Protein AF-A0A7S0RZU2-F1 (afdb_monomer_lite)

pLDDT: mean 77.15, std 16.69, range [34.03, 96.12]

Sequence (152 aa):
GLVVLDTRSERTQDAILSPASWAMVHKQVASLPPSVRHVVVLASVPVMYPQVPVVESAAKYLSDTGGSAVAAMLQKSGLISQIYGRFGTVDIMDDLLDHWTSPHHSGEKLAMVRLMQSVAAARGLRVTFLCGDAHLATVGAFRTRRGSVSGA

Secondary structure (DSSP, 8-state):
-EEE--TTTS--SS-SS-HHHHHHHHHHHHTS-TT--EEEEEESS-SS----HHHHHHHHHHHHTTSHHHHHHHHHTSHHHHHHHHH-TTHHHHHHHSSTTSHHHHHHHHHHHHHHHHHHHHHT-EEEEEE--SSS-------PPTT-----

Structure (mmCIF, N/CA/C/O backbone):
data_AF-A0A7S0RZU2-F1
#
_entry.id   AF-A0A7S0RZU2-F1
#
loop_
_atom_site.group_PDB
_atom_site.id
_atom_site.type_symbol
_atom_site.label_atom_id
_atom_site.label_alt_id
_atom_site.label_comp_id
_atom_site.label_asym_id
_atom_site.label_entity_id
_atom_site.label_seq_id
_atom_site.pdbx_PDB_ins_code
_atom_site.Cartn_x
_atom_site.Cartn_y
_atom_site.Cartn_z
_atom_site.occupancy
_atom_site.B_iso_or_equiv
_atom_site.auth_seq_id
_atom_site.auth_comp_id
_atom_site.auth_asym_id
_atom_site.auth_atom_id
_atom_site.pdbx_PDB_model_num
ATOM 1 N N . GLY A 1 1 ? -13.082 0.436 6.933 1.00 88.25 1 GLY A N 1
ATOM 2 C CA . GLY A 1 1 ? -12.672 1.594 6.124 1.00 88.25 1 GLY A CA 1
ATOM 3 C C . GLY A 1 1 ? -12.047 1.085 4.849 1.00 88.25 1 GLY A C 1
ATOM 4 O O . GLY A 1 1 ? -11.394 0.048 4.898 1.00 88.25 1 GLY A O 1
ATOM 5 N N . LEU A 1 2 ? -12.275 1.772 3.737 1.00 91.69 2 LEU A N 1
ATOM 6 C CA . LEU A 1 2 ? -11.645 1.478 2.452 1.00 91.69 2 LEU A CA 1
ATOM 7 C C . LEU A 1 2 ? -10.691 2.629 2.123 1.00 91.69 2 LEU A C 1
ATOM 9 O O . LEU A 1 2 ? -11.095 3.786 2.197 1.00 91.69 2 LEU A O 1
ATOM 13 N N . VAL A 1 3 ? -9.444 2.301 1.802 1.00 93.19 3 VAL A N 1
ATOM 14 C CA . VAL A 1 3 ? -8.423 3.235 1.317 1.00 93.19 3 VAL A CA 1
ATOM 15 C C . VAL A 1 3 ? -8.046 2.767 -0.077 1.00 93.19 3 VAL A C 1
ATOM 17 O O . VAL A 1 3 ? -7.612 1.629 -0.238 1.00 93.19 3 VAL A O 1
ATOM 20 N N . VAL A 1 4 ? -8.244 3.619 -1.076 1.00 93.12 4 VAL A N 1
ATOM 21 C CA . VAL A 1 4 ? -7.917 3.310 -2.471 1.00 93.12 4 VAL A CA 1
ATOM 22 C C . VAL A 1 4 ? -6.708 4.136 -2.867 1.00 93.12 4 VAL A C 1
ATOM 24 O O . VAL A 1 4 ? -6.719 5.353 -2.694 1.00 93.12 4 VAL A O 1
ATOM 27 N N . LEU A 1 5 ? -5.667 3.463 -3.345 1.00 91.81 5 LEU A N 1
ATOM 28 C CA . LEU A 1 5 ? -4.447 4.092 -3.827 1.00 91.81 5 LEU A CA 1
ATOM 29 C C . LEU A 1 5 ? -4.528 4.225 -5.350 1.00 91.81 5 LEU A C 1
ATOM 31 O O . LEU A 1 5 ? -4.782 3.232 -6.036 1.00 91.81 5 LEU A O 1
ATOM 35 N N . ASP A 1 6 ? -4.279 5.422 -5.877 1.00 90.12 6 ASP A N 1
ATOM 36 C CA . ASP A 1 6 ? -3.997 5.583 -7.303 1.00 90.12 6 ASP A CA 1
ATOM 37 C C . ASP A 1 6 ? -2.518 5.269 -7.549 1.00 90.12 6 ASP A C 1
ATOM 39 O O . ASP A 1 6 ? -1.644 6.122 -7.435 1.00 90.12 6 ASP A O 1
ATOM 43 N N . THR A 1 7 ? -2.235 4.000 -7.837 1.00 86.94 7 THR A N 1
ATOM 44 C CA . THR A 1 7 ? -0.876 3.501 -8.093 1.00 86.94 7 THR A CA 1
ATOM 45 C C . THR A 1 7 ? -0.495 3.526 -9.572 1.00 86.94 7 THR A C 1
ATOM 47 O O . THR A 1 7 ? 0.511 2.920 -9.943 1.00 86.94 7 THR A O 1
ATOM 50 N N . ARG A 1 8 ? -1.312 4.151 -10.435 1.00 84.62 8 ARG A N 1
ATOM 51 C CA . ARG A 1 8 ? -1.058 4.220 -11.881 1.00 84.62 8 ARG A CA 1
ATOM 52 C C . ARG A 1 8 ? -0.758 5.639 -12.337 1.00 84.62 8 ARG A C 1
ATOM 54 O O . ARG A 1 8 ? 0.227 5.819 -13.040 1.00 84.62 8 ARG A O 1
ATOM 61 N N . SER A 1 9 ? -1.570 6.621 -11.947 1.00 86.12 9 SER A N 1
ATOM 62 C CA . SER A 1 9 ? -1.425 7.994 -12.453 1.00 86.12 9 SER A CA 1
ATOM 63 C C . SER A 1 9 ? -0.200 8.713 -11.885 1.00 86.12 9 SER A C 1
ATOM 65 O O . SER A 1 9 ? 0.360 9.580 -12.546 1.00 86.12 9 SER A O 1
ATOM 67 N N . GLU A 1 10 ? 0.212 8.366 -10.663 1.00 83.38 10 GLU A N 1
ATOM 68 C CA . GLU A 1 10 ? 1.331 9.012 -9.961 1.00 83.38 10 GLU A CA 1
ATOM 69 C C . GLU A 1 10 ? 2.658 8.258 -10.085 1.00 83.38 10 GLU A C 1
ATOM 71 O O . GLU A 1 10 ? 3.689 8.752 -9.625 1.00 83.38 10 GLU A O 1
ATOM 76 N N . ARG A 1 11 ? 2.641 7.062 -10.683 1.00 87.75 11 ARG A N 1
ATOM 77 C CA . ARG A 1 11 ? 3.804 6.183 -10.691 1.00 87.75 11 ARG A CA 1
ATOM 78 C C . ARG A 1 11 ? 4.905 6.728 -11.592 1.00 87.75 11 ARG A C 1
ATOM 80 O O . ARG A 1 11 ? 4.681 7.138 -12.727 1.00 87.75 11 ARG A O 1
ATOM 87 N N . THR A 1 12 ? 6.112 6.665 -11.060 1.00 85.25 12 THR A N 1
ATOM 88 C CA . THR A 1 12 ? 7.379 6.994 -11.704 1.00 85.25 12 THR A CA 1
ATOM 89 C C . THR A 1 12 ? 8.363 5.858 -11.451 1.00 85.25 12 THR A C 1
ATOM 91 O O . THR A 1 12 ? 8.110 5.001 -10.608 1.00 85.25 12 THR A O 1
ATOM 94 N N . GLN A 1 13 ? 9.517 5.894 -12.115 1.00 80.19 13 GLN A N 1
ATOM 95 C CA . GLN A 1 13 ? 10.571 4.891 -11.938 1.00 80.19 13 GLN A CA 1
ATOM 96 C C . GLN A 1 13 ? 11.094 4.796 -10.490 1.00 80.19 13 GLN A C 1
ATOM 98 O O . GLN A 1 13 ? 11.560 3.739 -10.073 1.00 80.19 13 GLN A O 1
ATOM 103 N N . ASP A 1 14 ? 10.986 5.871 -9.700 1.00 83.06 14 ASP A N 1
ATOM 104 C CA . ASP A 1 14 ? 11.525 5.933 -8.334 1.00 83.06 14 ASP A CA 1
ATOM 105 C C . ASP A 1 14 ? 10.447 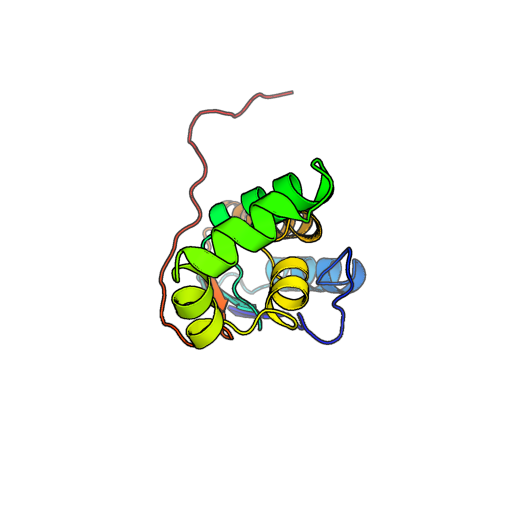5.924 -7.235 1.00 83.06 14 ASP A C 1
ATOM 107 O O . ASP A 1 14 ? 10.755 5.650 -6.074 1.00 83.06 14 ASP A O 1
ATOM 111 N N . ALA A 1 15 ? 9.182 6.200 -7.568 1.00 87.94 15 ALA A N 1
ATOM 112 C CA . ALA A 1 15 ? 8.086 6.270 -6.598 1.00 87.94 15 ALA A CA 1
ATOM 113 C C . ALA A 1 15 ? 6.729 5.903 -7.215 1.00 87.94 15 ALA A C 1
ATOM 115 O O . ALA A 1 15 ? 6.419 6.317 -8.331 1.00 87.94 15 ALA A O 1
ATOM 116 N N . ILE A 1 16 ? 5.894 5.189 -6.459 1.00 89.81 16 ILE A N 1
ATOM 117 C CA . ILE A 1 16 ? 4.542 4.774 -6.851 1.00 89.81 16 ILE A CA 1
ATOM 118 C C . ILE A 1 16 ? 3.504 5.837 -6.488 1.00 89.81 16 ILE A C 1
ATOM 120 O O . ILE A 1 16 ? 2.628 6.119 -7.304 1.00 89.81 16 ILE A O 1
ATOM 124 N N . LEU A 1 17 ? 3.576 6.416 -5.286 1.00 92.94 17 LEU A N 1
ATOM 125 C CA . LEU A 1 17 ? 2.739 7.546 -4.882 1.00 92.94 17 LEU A CA 1
ATOM 126 C C . LEU A 1 17 ? 3.597 8.771 -4.577 1.00 92.94 17 LEU A C 1
ATOM 128 O O . LEU A 1 17 ? 4.681 8.679 -3.993 1.00 92.94 17 LEU A O 1
ATOM 132 N N . SER A 1 18 ? 3.059 9.952 -4.877 1.00 92.44 18 SER A N 1
ATOM 133 C CA . SER A 1 18 ? 3.697 11.199 -4.478 1.00 92.44 18 SER A CA 1
ATOM 134 C C . SER A 1 18 ? 3.722 11.362 -2.947 1.00 92.44 18 SER A C 1
ATOM 136 O O . SER A 1 18 ? 2.854 10.845 -2.227 1.00 92.44 18 SER A O 1
ATOM 138 N N . PRO A 1 19 ? 4.660 12.164 -2.405 1.00 91.94 19 PRO A N 1
ATOM 139 C CA . PRO A 1 19 ? 4.668 12.510 -0.984 1.00 91.94 19 PRO A CA 1
ATOM 140 C C . PRO A 1 19 ? 3.347 13.131 -0.500 1.00 91.94 19 PRO A C 1
ATOM 142 O O . PRO A 1 19 ? 2.932 12.907 0.639 1.00 91.94 19 PRO A O 1
ATOM 145 N N . ALA A 1 20 ? 2.665 13.888 -1.367 1.00 93.31 20 ALA A N 1
ATOM 146 C CA . ALA A 1 20 ? 1.369 14.487 -1.065 1.00 93.31 20 ALA A CA 1
ATOM 147 C C . ALA A 1 20 ? 0.283 13.415 -0.880 1.00 93.31 20 ALA A C 1
ATOM 149 O O . ALA A 1 20 ? -0.444 13.441 0.118 1.00 93.31 20 ALA A O 1
ATOM 150 N N . SER A 1 21 ? 0.225 12.429 -1.777 1.00 94.75 21 SER A N 1
ATOM 151 C CA . SER A 1 21 ? -0.717 11.311 -1.676 1.00 94.75 21 SER A CA 1
ATOM 152 C C . SER A 1 21 ? -0.438 10.431 -0.460 1.00 94.75 21 SER A C 1
ATOM 154 O O . SER A 1 21 ? -1.374 10.056 0.251 1.00 94.75 21 SER A O 1
ATOM 156 N N . TRP A 1 22 ? 0.831 10.209 -0.101 1.00 93.44 22 TRP A N 1
ATOM 157 C CA . TRP A 1 22 ? 1.176 9.546 1.163 1.00 93.44 22 TRP A CA 1
ATOM 158 C C . TRP A 1 22 ? 0.699 10.311 2.399 1.00 93.44 22 TRP A C 1
ATOM 160 O O . TRP A 1 22 ? 0.132 9.710 3.320 1.00 93.44 22 TRP A O 1
ATOM 170 N N . ALA A 1 23 ? 0.872 11.634 2.421 1.00 92.62 23 ALA A N 1
ATOM 171 C CA . ALA A 1 23 ? 0.376 12.471 3.509 1.00 92.62 23 ALA A CA 1
ATOM 172 C C . ALA A 1 23 ? -1.159 12.408 3.620 1.00 92.62 23 ALA A C 1
ATOM 174 O O . ALA A 1 23 ? -1.705 12.343 4.728 1.00 92.62 23 ALA A O 1
ATOM 175 N N . MET A 1 24 ? -1.862 12.360 2.484 1.00 93.56 24 MET A N 1
ATOM 176 C CA . MET A 1 24 ? -3.313 12.165 2.447 1.00 93.56 24 MET A CA 1
ATO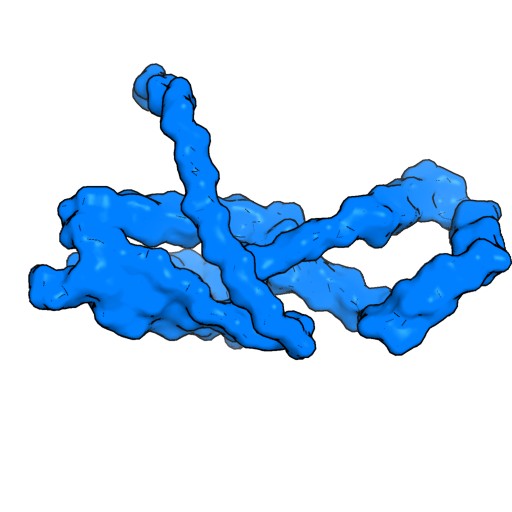M 177 C C . MET A 1 24 ? -3.718 10.801 3.005 1.00 93.56 24 MET A C 1
ATOM 179 O O . MET A 1 24 ? -4.594 10.748 3.868 1.00 93.56 24 MET A O 1
ATOM 183 N N . VAL A 1 25 ? -3.064 9.714 2.583 1.00 93.25 25 VAL A N 1
ATOM 184 C CA . VAL A 1 25 ? -3.318 8.360 3.105 1.00 93.25 25 VAL A CA 1
ATOM 185 C C . VAL A 1 25 ? -3.127 8.323 4.619 1.00 93.25 25 VAL A C 1
ATOM 187 O O . VAL A 1 25 ? -4.014 7.858 5.338 1.00 93.25 25 VAL A O 1
ATOM 190 N N . HIS A 1 26 ? -2.018 8.875 5.119 1.00 90.81 26 HIS A N 1
ATOM 191 C CA . HIS A 1 26 ? -1.742 8.957 6.552 1.00 90.81 26 HIS A CA 1
ATOM 192 C C . HIS A 1 26 ? -2.860 9.692 7.302 1.00 90.81 26 HIS A C 1
ATOM 194 O O . HIS A 1 26 ? -3.400 9.182 8.286 1.00 90.81 26 HIS A O 1
ATOM 200 N N . LYS A 1 27 ? -3.248 10.875 6.809 1.00 91.19 27 LYS A N 1
ATOM 201 C CA . LYS A 1 27 ? -4.316 11.689 7.399 1.00 91.19 27 LYS A CA 1
ATOM 202 C C . LYS A 1 27 ? -5.653 10.944 7.423 1.00 91.19 27 LYS A C 1
ATOM 204 O O . LYS A 1 27 ? -6.294 10.912 8.469 1.00 91.19 27 LYS A O 1
ATOM 209 N N . GLN A 1 28 ? -6.048 10.330 6.308 1.00 91.38 28 GLN A N 1
ATOM 210 C CA . GLN A 1 28 ? -7.326 9.621 6.179 1.00 91.38 28 GLN A CA 1
ATOM 211 C C . GLN A 1 28 ? -7.404 8.406 7.102 1.00 91.38 28 GLN A C 1
ATOM 213 O O . GLN A 1 28 ? -8.409 8.199 7.781 1.00 91.38 28 GLN A O 1
ATOM 218 N N . VAL A 1 29 ? -6.331 7.617 7.170 1.00 89.94 29 VAL A N 1
ATOM 219 C CA . VAL A 1 29 ? -6.267 6.438 8.038 1.00 89.94 29 VAL A CA 1
ATOM 220 C C . VAL A 1 29 ? -6.274 6.842 9.518 1.00 89.94 29 VAL A C 1
ATOM 222 O O . VAL A 1 29 ? -6.961 6.213 10.330 1.00 89.94 29 VAL A O 1
ATOM 225 N N . ALA A 1 30 ? -5.579 7.925 9.873 1.00 87.12 30 ALA A N 1
ATOM 226 C CA . ALA A 1 30 ? -5.600 8.473 11.226 1.00 87.12 30 ALA A CA 1
ATOM 227 C C . ALA A 1 30 ? -6.991 8.999 11.622 1.00 87.12 30 ALA A C 1
ATOM 229 O O . ALA A 1 30 ? -7.425 8.766 12.750 1.00 87.12 30 ALA A O 1
ATOM 230 N N . SER A 1 31 ? -7.724 9.629 10.697 1.00 89.81 31 SER A N 1
ATOM 231 C CA . SER A 1 31 ? -9.042 10.220 10.961 1.00 89.81 31 SER A CA 1
ATOM 232 C C . SER A 1 31 ? -10.219 9.242 10.885 1.00 89.81 31 SER A C 1
ATOM 234 O O . SER A 1 31 ? -11.363 9.671 11.033 1.00 89.81 31 SER A O 1
ATOM 236 N N . LEU A 1 32 ? -9.993 7.941 10.646 1.00 90.75 32 LEU A N 1
ATOM 237 C CA . LEU A 1 32 ? -11.094 6.968 10.600 1.00 90.75 32 LEU A CA 1
ATOM 238 C C . LEU A 1 32 ? -11.876 6.961 11.929 1.00 90.75 32 LEU A C 1
ATOM 240 O O . LEU A 1 32 ? -11.246 7.014 12.988 1.00 90.75 32 LEU A O 1
ATOM 244 N N . PRO A 1 33 ? -13.211 6.795 11.921 1.00 91.62 33 PRO A N 1
ATOM 245 C CA . PRO A 1 33 ? -14.001 6.710 13.148 1.00 91.62 33 PRO A CA 1
ATOM 246 C C . PRO A 1 33 ? -13.560 5.557 14.071 1.00 91.62 33 PRO A C 1
ATOM 248 O O . PRO A 1 33 ? -13.132 4.514 13.566 1.00 91.62 33 PRO A O 1
ATOM 251 N N . PRO A 1 34 ? -13.711 5.674 15.406 1.00 90.19 34 PRO A N 1
ATOM 252 C CA . PRO A 1 34 ? -13.380 4.597 16.350 1.00 90.19 34 PRO A CA 1
ATOM 253 C C . PRO A 1 34 ? -14.151 3.287 16.119 1.00 90.19 34 PRO A C 1
ATOM 255 O O . PRO A 1 34 ? -13.684 2.221 16.502 1.00 90.19 34 PRO A O 1
ATOM 258 N N . SER A 1 35 ? -15.315 3.346 15.464 1.00 93.50 35 SER A N 1
ATOM 259 C CA . SER A 1 35 ? -16.121 2.170 15.108 1.00 93.50 35 SER A CA 1
ATOM 260 C C . SER A 1 35 ? -15.488 1.293 14.020 1.00 93.50 35 SER A C 1
ATOM 262 O O . SER A 1 35 ? -15.862 0.127 13.859 1.00 93.50 35 SER A O 1
ATOM 264 N N . VAL A 1 36 ? -14.518 1.817 13.264 1.00 94.44 36 VAL A N 1
ATOM 265 C CA . VAL A 1 36 ? -13.808 1.052 12.239 1.00 94.44 36 VAL A CA 1
ATOM 266 C C . VAL A 1 36 ? -12.831 0.094 12.913 1.00 94.44 36 VAL A C 1
ATOM 268 O O . VAL A 1 36 ? -11.933 0.527 13.619 1.00 94.44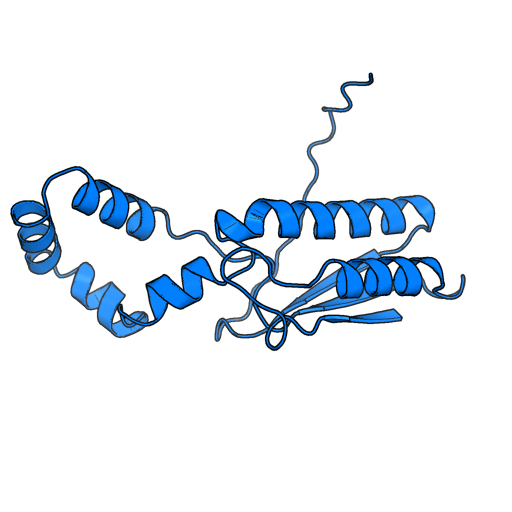 36 VAL A O 1
ATOM 271 N N . ARG A 1 37 ? -12.975 -1.210 12.644 1.00 94.44 37 ARG A N 1
ATOM 272 C CA . ARG A 1 37 ? -12.076 -2.269 13.155 1.00 94.44 37 ARG A CA 1
ATOM 273 C C . ARG A 1 37 ? -11.188 -2.911 12.085 1.00 94.44 37 ARG A C 1
ATOM 275 O O . ARG A 1 37 ? -10.300 -3.700 12.394 1.00 94.44 37 ARG A O 1
ATOM 282 N N . HIS A 1 38 ? -11.446 -2.615 10.814 1.00 96.12 38 HIS A N 1
ATOM 283 C CA . HIS A 1 38 ? -10.743 -3.207 9.676 1.00 96.12 38 HIS A CA 1
ATOM 284 C C . HIS A 1 38 ? -10.597 -2.176 8.561 1.00 96.12 38 HIS A C 1
ATOM 286 O O . HIS A 1 38 ? -11.570 -1.506 8.195 1.00 96.12 38 HIS A O 1
ATOM 292 N N . VAL A 1 39 ? -9.382 -2.050 8.041 1.00 96.00 39 VAL A N 1
ATOM 293 C CA . VAL A 1 39 ? -9.039 -1.250 6.868 1.00 96.00 39 VAL A CA 1
ATOM 294 C C . VAL A 1 39 ? -8.645 -2.169 5.718 1.00 96.00 39 VAL A C 1
ATOM 296 O O . VAL A 1 39 ? -7.797 -3.047 5.881 1.00 96.00 39 VAL A O 1
ATOM 299 N N . VAL A 1 40 ? -9.261 -1.955 4.560 1.00 95.81 40 VAL A N 1
ATOM 300 C CA . VAL A 1 40 ? -8.835 -2.557 3.295 1.00 95.81 40 VAL A CA 1
ATOM 301 C C . VAL A 1 40 ? -8.089 -1.492 2.504 1.00 95.81 40 VAL A C 1
ATOM 303 O O . VAL A 1 40 ? -8.636 -0.414 2.273 1.00 95.81 40 VAL A O 1
ATOM 306 N N . VAL A 1 41 ? -6.848 -1.791 2.129 1.00 95.19 41 VAL A N 1
ATOM 307 C CA . VAL A 1 41 ? -6.017 -0.959 1.254 1.00 95.19 41 VAL A CA 1
ATOM 308 C C . VAL A 1 41 ? -6.046 -1.584 -0.134 1.00 95.19 41 VAL A C 1
ATOM 310 O O . VAL A 1 41 ? -5.576 -2.708 -0.312 1.00 95.19 41 VAL A O 1
ATOM 313 N N . LEU A 1 42 ? -6.639 -0.881 -1.093 1.00 94.25 42 LEU A N 1
ATOM 314 C CA . LEU A 1 42 ? -6.750 -1.307 -2.483 1.00 94.25 42 LEU A CA 1
ATOM 315 C C . LEU A 1 42 ? -5.613 -0.679 -3.298 1.00 94.25 42 LEU A C 1
ATOM 317 O O . LEU A 1 42 ? -5.500 0.545 -3.333 1.00 94.25 42 LEU A O 1
ATOM 321 N N . ALA A 1 43 ? -4.803 -1.513 -3.948 1.00 90.75 43 ALA A N 1
ATOM 322 C CA . ALA A 1 43 ? -3.751 -1.104 -4.882 1.00 90.75 43 ALA A CA 1
ATOM 323 C C . ALA A 1 43 ? -4.001 -1.740 -6.259 1.00 90.75 43 ALA A C 1
ATOM 325 O O . ALA A 1 43 ? -4.503 -2.864 -6.329 1.00 90.75 43 ALA A O 1
ATOM 326 N N . SER A 1 44 ? -3.667 -1.051 -7.356 1.00 85.75 44 SER A N 1
ATOM 327 C CA . SER A 1 44 ? -3.919 -1.592 -8.702 1.00 85.75 44 SER A CA 1
ATOM 328 C C . SER A 1 44 ? -2.946 -2.710 -9.082 1.00 85.75 44 SER A C 1
ATOM 330 O O . SER A 1 44 ? -3.345 -3.636 -9.776 1.00 85.75 44 SER A O 1
ATOM 332 N N . VAL A 1 45 ? -1.716 -2.666 -8.561 1.00 85.12 45 VAL A N 1
ATOM 333 C CA . VAL A 1 45 ? -0.652 -3.654 -8.808 1.00 85.12 45 VAL A CA 1
ATOM 334 C C . VAL A 1 45 ? -0.308 -4.464 -7.548 1.00 85.12 45 VAL A C 1
ATOM 336 O O . VAL A 1 45 ? -0.516 -3.974 -6.430 1.00 85.12 45 VAL A O 1
ATOM 339 N N . PRO A 1 46 ? 0.229 -5.696 -7.671 1.00 86.12 46 PRO A N 1
ATOM 340 C CA . PRO A 1 46 ? 0.457 -6.582 -6.535 1.00 86.12 46 PRO A CA 1
ATOM 341 C C . PRO A 1 46 ? 1.447 -5.998 -5.524 1.00 86.12 46 PRO A C 1
ATOM 343 O O . PRO A 1 46 ? 2.634 -5.840 -5.799 1.00 86.12 46 PRO A O 1
ATOM 346 N N . VAL A 1 47 ? 0.981 -5.738 -4.300 1.00 88.19 47 VAL A N 1
ATOM 347 C CA . VAL A 1 47 ? 1.849 -5.298 -3.189 1.00 88.19 47 VAL A CA 1
ATOM 348 C C . VAL A 1 47 ? 2.799 -6.419 -2.746 1.00 88.19 47 VAL A C 1
ATOM 350 O O . VAL A 1 47 ? 3.891 -6.170 -2.233 1.00 88.19 47 VAL A O 1
ATOM 353 N N . MET A 1 48 ? 2.412 -7.678 -2.949 1.00 85.50 48 MET A N 1
ATOM 354 C CA . MET A 1 48 ? 3.247 -8.856 -2.732 1.00 85.50 48 MET A CA 1
ATOM 355 C C . MET A 1 48 ? 3.223 -9.708 -3.999 1.00 85.50 48 MET A C 1
ATOM 357 O O . MET A 1 48 ? 2.160 -10.160 -4.410 1.00 85.50 48 MET A O 1
ATOM 361 N N . TYR A 1 49 ? 4.399 -9.940 -4.577 1.00 77.12 49 TYR A N 1
ATOM 362 C CA . TYR A 1 49 ? 4.588 -10.790 -5.744 1.00 77.12 49 TYR A CA 1
ATOM 363 C C . TYR A 1 49 ? 5.846 -11.652 -5.557 1.00 77.12 49 TYR A C 1
ATOM 365 O O . TYR A 1 49 ? 6.781 -11.200 -4.883 1.00 77.12 49 TYR A O 1
ATOM 373 N N . PRO A 1 50 ? 5.892 -12.892 -6.080 1.00 69.06 50 PRO A N 1
ATOM 374 C CA . PRO A 1 50 ? 7.110 -13.688 -6.060 1.00 69.06 50 PRO A CA 1
ATOM 375 C C . PRO A 1 50 ? 8.199 -12.977 -6.860 1.00 69.06 50 PRO A C 1
ATOM 377 O O . PRO A 1 50 ? 8.002 -12.654 -8.029 1.00 69.06 50 PRO A O 1
ATOM 380 N N . GLN A 1 51 ? 9.366 -12.767 -6.256 1.00 65.31 51 GLN A N 1
ATOM 381 C CA . GLN A 1 51 ? 10.540 -12.439 -7.056 1.00 65.31 51 GLN A CA 1
ATOM 382 C C . GLN A 1 51 ? 10.889 -13.666 -7.902 1.00 65.31 51 GLN A C 1
ATOM 384 O O . GLN A 1 51 ? 10.699 -14.802 -7.453 1.00 65.31 51 GLN A O 1
ATOM 389 N N . VAL A 1 52 ? 11.380 -13.449 -9.122 1.00 62.09 52 VAL A N 1
ATOM 390 C CA . VAL A 1 52 ? 11.854 -14.516 -10.015 1.00 62.09 52 VAL A CA 1
ATOM 391 C C . VAL A 1 52 ? 13.382 -14.398 -10.102 1.00 62.09 52 VAL A C 1
ATOM 393 O O . VAL A 1 52 ? 13.897 -13.807 -11.052 1.00 62.09 52 VAL A O 1
ATOM 396 N N . PRO A 1 53 ? 14.142 -14.942 -9.122 1.00 55.22 53 PRO A N 1
ATOM 397 C CA . PRO A 1 53 ? 15.592 -14.749 -9.027 1.00 55.22 53 PRO A CA 1
ATOM 398 C C . PRO A 1 53 ? 16.354 -15.130 -10.294 1.00 55.22 53 PRO A C 1
ATOM 400 O O . PRO A 1 53 ? 17.422 -14.590 -10.560 1.00 55.22 53 PRO A O 1
ATOM 403 N N . VAL A 1 54 ? 15.812 -16.069 -11.075 1.00 54.75 54 VAL A N 1
ATOM 404 C CA . VAL A 1 54 ? 16.426 -16.562 -12.313 1.00 54.75 54 VAL A CA 1
ATOM 405 C C . VAL A 1 54 ? 16.517 -15.461 -13.371 1.00 54.75 54 VAL A C 1
ATOM 407 O O . VAL A 1 54 ? 17.530 -15.383 -14.057 1.00 54.75 54 VAL A O 1
ATOM 410 N N . VAL A 1 55 ? 15.506 -14.592 -13.482 1.00 56.66 55 VAL A N 1
ATOM 411 C CA . VAL A 1 55 ? 15.493 -13.504 -14.474 1.00 56.66 55 VAL A CA 1
ATOM 412 C C . VAL A 1 55 ? 16.489 -12.416 -14.082 1.00 56.66 55 VAL A C 1
ATOM 414 O O . VAL A 1 55 ? 17.327 -12.042 -14.896 1.00 56.66 55 VAL A O 1
ATOM 417 N N . GLU A 1 56 ? 16.466 -11.978 -12.821 1.00 58.31 56 GLU A N 1
ATOM 418 C CA . GLU A 1 56 ? 17.396 -10.964 -12.303 1.00 58.31 56 GLU A CA 1
ATOM 419 C C . GLU A 1 56 ? 18.852 -11.447 -12.354 1.00 58.31 56 GLU A C 1
ATOM 421 O O . GLU A 1 56 ? 19.743 -10.719 -12.791 1.00 58.31 56 GLU A O 1
ATOM 426 N N . SER A 1 57 ? 19.099 -12.705 -11.969 1.00 57.97 57 SER A N 1
ATOM 427 C CA . SER A 1 57 ? 20.440 -13.301 -12.006 1.00 57.97 57 SER A CA 1
ATOM 428 C C . SER A 1 57 ? 20.946 -13.469 -13.437 1.00 57.97 57 SER A C 1
ATOM 430 O O . SER A 1 57 ? 22.121 -13.223 -13.693 1.00 57.97 57 SER A O 1
ATOM 432 N N . ALA A 1 58 ? 20.077 -13.848 -14.382 1.00 56.44 58 ALA A N 1
ATOM 433 C CA . ALA A 1 58 ? 20.440 -13.945 -15.793 1.00 56.44 58 ALA A CA 1
ATOM 434 C C 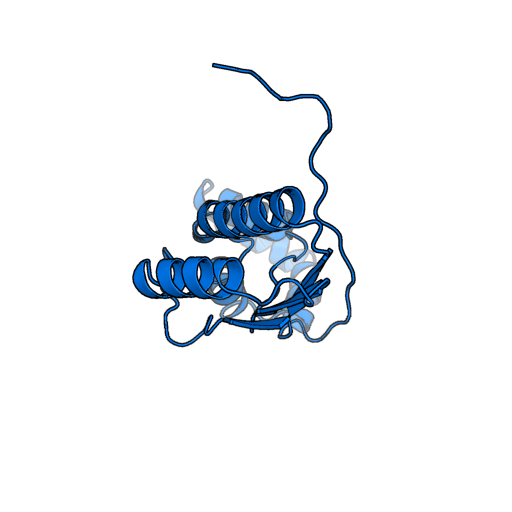. ALA A 1 58 ? 20.720 -12.565 -16.406 1.00 56.44 58 ALA A C 1
ATOM 436 O O . ALA A 1 58 ? 21.719 -12.412 -17.102 1.00 56.44 58 ALA A O 1
ATOM 437 N N . ALA A 1 59 ? 19.892 -11.556 -16.119 1.00 56.47 59 ALA A N 1
ATOM 438 C CA . ALA A 1 59 ? 20.091 -10.188 -16.595 1.00 56.47 59 ALA A CA 1
ATOM 439 C C . ALA A 1 59 ? 21.406 -9.591 -16.070 1.00 56.47 59 ALA A C 1
ATOM 441 O O . ALA A 1 59 ? 22.207 -9.091 -16.858 1.00 56.47 59 ALA A O 1
ATOM 442 N N . LYS A 1 60 ? 21.670 -9.740 -14.765 1.00 59.19 60 LYS A N 1
ATOM 443 C CA . LYS A 1 60 ? 22.921 -9.307 -14.129 1.00 59.19 60 LYS A CA 1
ATOM 444 C C . LYS A 1 60 ? 24.143 -10.040 -14.689 1.00 59.19 60 LYS A C 1
ATOM 446 O O . LYS A 1 60 ? 25.181 -9.445 -14.952 1.00 59.19 60 LYS A O 1
ATOM 451 N N . TYR A 1 61 ? 24.024 -11.345 -14.917 1.00 56.91 61 TYR A N 1
ATOM 452 C CA . TYR A 1 61 ? 25.106 -12.131 -15.501 1.00 56.91 61 TYR A CA 1
ATOM 453 C C . TYR A 1 61 ? 25.393 -11.724 -16.960 1.00 56.91 61 TYR A C 1
ATOM 455 O O . TYR A 1 61 ? 26.553 -11.659 -17.374 1.00 56.91 61 TYR A O 1
ATOM 463 N N . LEU A 1 62 ? 24.351 -11.423 -17.743 1.00 57.69 62 LEU A N 1
ATOM 464 C CA . LEU A 1 62 ? 24.474 -10.943 -19.123 1.00 57.69 62 LEU A CA 1
ATOM 465 C C . LEU A 1 62 ? 25.123 -9.555 -19.197 1.00 57.69 62 LEU A C 1
ATOM 467 O O . LEU A 1 62 ? 25.964 -9.348 -20.076 1.00 57.69 62 LEU A O 1
ATOM 471 N N . SER A 1 63 ? 24.770 -8.644 -18.281 1.00 59.00 63 SER A N 1
ATOM 472 C CA . SER A 1 63 ? 25.368 -7.306 -18.200 1.00 59.00 63 SER A CA 1
ATOM 473 C C . SER A 1 63 ? 26.836 -7.346 -17.775 1.00 59.00 63 SER A C 1
ATOM 475 O O . SER A 1 63 ? 27.643 -6.608 -18.334 1.00 59.00 63 SER A O 1
ATOM 477 N N . ASP A 1 64 ? 27.198 -8.242 -16.854 1.00 63.12 64 ASP A N 1
ATOM 478 C CA . ASP A 1 64 ? 28.556 -8.313 -16.300 1.00 63.12 64 ASP A CA 1
ATOM 479 C C . ASP A 1 64 ? 29.539 -9.089 -17.202 1.00 63.12 64 ASP A C 1
ATOM 481 O O . ASP A 1 64 ? 30.748 -8.875 -17.123 1.00 63.12 64 ASP A O 1
ATOM 485 N N . THR A 1 65 ? 29.050 -9.976 -18.082 1.00 56.06 65 THR A N 1
ATOM 486 C CA . THR A 1 65 ? 29.911 -10.936 -18.816 1.00 56.06 65 THR A CA 1
ATOM 487 C C . THR A 1 65 ? 29.983 -10.704 -20.335 1.00 56.06 65 THR A C 1
ATOM 489 O O . THR A 1 65 ? 30.526 -11.529 -21.064 1.00 56.06 65 THR A O 1
ATOM 492 N N . GLY A 1 66 ? 29.452 -9.605 -20.878 1.00 57.81 66 GLY A N 1
ATOM 493 C CA . GLY A 1 66 ? 29.519 -9.367 -22.332 1.00 57.81 66 GLY A CA 1
ATOM 494 C C . GLY A 1 66 ? 28.669 -10.348 -23.163 1.00 57.81 66 GLY A C 1
ATOM 495 O O . GLY A 1 66 ? 29.035 -10.702 -24.283 1.00 57.81 66 GLY A O 1
ATOM 496 N N . GLY A 1 67 ? 27.538 -10.786 -22.593 1.00 56.84 67 GLY A N 1
ATOM 497 C CA . GLY A 1 67 ? 26.264 -11.173 -23.227 1.00 56.84 67 GLY A CA 1
ATOM 498 C C . GLY A 1 67 ? 26.171 -12.311 -24.257 1.00 56.84 67 GLY A C 1
ATOM 499 O O . GLY A 1 67 ? 25.184 -13.040 -24.252 1.00 56.84 67 GLY A O 1
ATOM 500 N N . SER A 1 68 ? 27.136 -12.496 -25.155 1.00 57.44 68 SER A N 1
ATOM 501 C CA . SER A 1 68 ? 26.913 -13.252 -26.400 1.00 57.44 68 SER A CA 1
ATOM 502 C C . SER A 1 68 ? 26.831 -14.773 -26.198 1.00 57.44 68 SER A C 1
ATOM 504 O O . SER A 1 68 ? 25.883 -15.425 -26.641 1.00 57.44 68 SER A O 1
ATOM 506 N N . ALA A 1 69 ? 27.787 -15.359 -25.473 1.00 57.41 69 ALA A N 1
ATOM 507 C CA . ALA A 1 69 ? 27.896 -16.815 -25.360 1.00 57.41 69 ALA A CA 1
ATOM 508 C C . ALA A 1 69 ? 26.831 -17.434 -24.437 1.00 57.41 69 ALA A C 1
ATOM 510 O O . ALA A 1 69 ? 26.305 -18.511 -24.722 1.00 57.41 69 ALA A O 1
ATOM 511 N N . VAL A 1 70 ? 26.476 -16.745 -23.349 1.00 58.28 70 VAL A N 1
ATOM 512 C CA . VAL A 1 70 ? 25.483 -17.241 -22.383 1.00 58.28 70 VAL A CA 1
ATOM 513 C C . VAL A 1 70 ? 24.057 -17.019 -22.868 1.00 58.28 70 VAL A C 1
ATOM 515 O O . VAL A 1 70 ? 23.231 -17.918 -22.705 1.00 58.28 70 VAL A O 1
ATOM 518 N N . ALA A 1 71 ? 23.780 -15.918 -23.574 1.00 59.00 71 ALA A N 1
ATOM 519 C CA . ALA A 1 71 ? 22.514 -15.765 -24.288 1.00 59.00 71 ALA A CA 1
ATOM 520 C C . ALA A 1 71 ? 22.318 -16.887 -25.323 1.00 59.00 71 ALA A C 1
ATOM 522 O O . ALA A 1 71 ? 21.250 -17.499 -25.369 1.00 59.00 71 ALA A O 1
ATOM 523 N N . ALA A 1 72 ? 23.364 -17.231 -26.086 1.00 60.09 72 ALA A N 1
ATOM 524 C CA . ALA A 1 72 ? 23.314 -18.317 -27.067 1.00 60.09 72 ALA A CA 1
ATOM 525 C C . ALA A 1 72 ? 23.103 -19.705 -26.426 1.00 60.09 72 ALA A C 1
ATOM 527 O O . ALA A 1 72 ? 22.394 -20.546 -26.983 1.00 60.09 72 ALA A O 1
ATOM 528 N N . MET A 1 73 ? 23.683 -19.960 -25.248 1.00 58.78 73 MET A N 1
ATOM 529 C CA . MET A 1 73 ? 23.479 -21.216 -24.512 1.00 58.78 73 MET A CA 1
ATOM 530 C C . MET A 1 73 ? 22.068 -21.325 -23.920 1.00 58.78 73 MET A C 1
ATOM 532 O O . MET A 1 73 ? 21.444 -22.383 -24.005 1.00 58.78 73 MET A O 1
ATOM 536 N N . LEU A 1 74 ? 21.540 -20.230 -23.365 1.00 58.03 74 LEU A N 1
ATOM 537 C CA . LEU A 1 74 ? 20.184 -20.181 -22.815 1.00 58.03 74 LEU A CA 1
ATOM 538 C C . LEU A 1 74 ? 19.113 -20.278 -23.912 1.00 58.03 74 LEU A C 1
ATOM 540 O O . LEU A 1 74 ? 18.084 -20.915 -23.700 1.00 58.03 74 LEU A O 1
ATOM 544 N N . GLN A 1 75 ? 19.362 -19.718 -25.102 1.00 60.47 75 GLN A N 1
ATOM 545 C CA . GLN A 1 75 ? 18.496 -19.914 -26.271 1.00 60.47 75 GLN A CA 1
ATOM 546 C C . GLN A 1 75 ? 18.432 -21.387 -26.697 1.00 60.47 75 GLN A C 1
ATOM 548 O O . GLN A 1 75 ? 17.359 -21.882 -27.038 1.00 60.47 75 GLN A O 1
ATOM 553 N N . LYS A 1 76 ? 19.560 -22.108 -26.643 1.00 61.84 76 LYS A N 1
ATOM 554 C CA . LYS A 1 76 ? 19.632 -23.521 -27.052 1.00 61.84 76 LYS A CA 1
ATOM 555 C C . LYS A 1 76 ? 19.000 -24.497 -26.059 1.00 61.84 76 LYS A C 1
ATOM 557 O O . LYS A 1 76 ? 18.688 -25.615 -26.453 1.00 61.84 76 LYS A O 1
ATOM 562 N N . SER A 1 77 ? 18.797 -24.109 -24.799 1.00 57.62 77 SER A N 1
ATOM 563 C CA . SER A 1 77 ? 18.259 -25.013 -23.773 1.00 57.62 77 SER A CA 1
ATOM 564 C C . SER A 1 77 ? 16.731 -25.142 -23.785 1.00 57.62 77 SER A C 1
ATOM 566 O O . SER A 1 77 ? 16.188 -25.937 -23.022 1.00 57.62 77 SER A O 1
ATOM 568 N N . GLY A 1 78 ? 16.010 -24.365 -24.606 1.00 56.50 78 GLY A N 1
ATOM 569 C CA . GLY A 1 78 ? 14.542 -24.427 -24.717 1.00 56.50 78 GLY A CA 1
ATOM 570 C C . GLY A 1 78 ? 13.768 -23.939 -23.478 1.00 56.50 78 GLY A C 1
ATOM 571 O O . GLY A 1 78 ? 12.586 -23.617 -23.581 1.00 56.50 78 GLY A O 1
ATOM 572 N N . LEU A 1 79 ? 14.436 -23.792 -22.329 1.00 57.16 79 LEU A N 1
ATOM 573 C CA . LEU A 1 79 ? 13.913 -23.196 -21.093 1.00 57.16 79 LEU A CA 1
ATOM 574 C C . LEU A 1 79 ? 13.463 -21.751 -21.309 1.00 57.16 79 LEU A C 1
ATOM 576 O O . LEU A 1 79 ? 12.426 -21.337 -20.798 1.00 57.16 79 LEU A O 1
ATOM 580 N N . ILE A 1 80 ? 14.213 -21.007 -22.123 1.00 55.97 80 ILE A N 1
ATOM 581 C CA . ILE A 1 80 ? 13.840 -19.656 -22.526 1.00 55.97 80 ILE A CA 1
ATOM 582 C C . ILE A 1 80 ? 12.528 -19.679 -23.316 1.00 55.97 80 ILE A C 1
ATOM 584 O O . ILE A 1 80 ? 11.617 -18.962 -22.949 1.00 55.97 80 ILE A O 1
ATOM 588 N N . SER A 1 81 ? 12.336 -20.567 -24.295 1.00 52.44 81 SER A N 1
ATOM 589 C CA . SER A 1 81 ? 11.071 -20.652 -25.050 1.00 52.44 81 SER A CA 1
ATOM 590 C C . SER A 1 81 ? 9.847 -20.932 -24.157 1.00 52.44 81 SER A C 1
ATOM 592 O O . SER A 1 81 ? 8.797 -20.319 -24.354 1.00 52.44 81 SER A O 1
ATOM 594 N N . GLN A 1 82 ? 9.993 -21.783 -23.133 1.00 55.38 82 GLN A N 1
ATOM 595 C CA . GLN A 1 82 ? 8.943 -22.073 -22.141 1.00 55.38 82 GLN A CA 1
ATOM 596 C C . GLN A 1 82 ? 8.594 -20.859 -21.258 1.00 55.38 82 GLN A C 1
ATOM 598 O O . GLN A 1 82 ? 7.425 -20.652 -20.934 1.00 55.38 82 GLN A O 1
ATOM 603 N N . ILE A 1 83 ? 9.587 -20.044 -20.886 1.00 53.62 83 ILE A N 1
ATOM 604 C CA . ILE A 1 83 ? 9.380 -18.793 -20.135 1.00 53.62 83 ILE A CA 1
ATOM 605 C C . ILE A 1 83 ? 8.827 -17.697 -21.065 1.00 53.62 83 ILE A C 1
ATOM 607 O O . ILE A 1 83 ? 7.900 -16.982 -20.701 1.00 53.62 83 ILE A O 1
ATOM 611 N N . TYR A 1 84 ? 9.327 -17.602 -22.298 1.00 52.03 84 TYR A N 1
ATOM 612 C CA . TYR A 1 84 ? 8.948 -16.593 -23.291 1.00 52.03 84 TYR A CA 1
ATOM 613 C C . TYR A 1 84 ? 7.491 -16.739 -23.736 1.00 52.03 84 TYR A C 1
ATOM 615 O O . TYR A 1 84 ? 6.780 -15.739 -23.781 1.00 52.03 84 TYR A O 1
ATOM 623 N N . GLY A 1 85 ? 7.022 -17.967 -23.999 1.00 51.72 85 GLY A N 1
ATOM 624 C CA . GLY A 1 85 ? 5.629 -18.227 -24.385 1.00 51.72 85 GLY A CA 1
ATOM 625 C C . GLY A 1 85 ? 4.611 -17.958 -23.271 1.00 51.72 85 GLY A C 1
ATOM 626 O O . GLY A 1 85 ? 3.415 -17.893 -23.539 1.00 51.72 85 GLY A O 1
ATOM 627 N N . ARG A 1 86 ? 5.081 -17.799 -22.028 1.00 50.56 86 ARG A N 1
ATOM 628 C CA . ARG A 1 86 ? 4.242 -17.562 -20.850 1.00 50.56 86 ARG A CA 1
ATOM 629 C C . ARG A 1 86 ? 4.367 -16.140 -20.296 1.00 50.56 86 ARG A C 1
ATOM 631 O O . ARG A 1 86 ? 3.482 -15.743 -19.547 1.00 50.56 86 ARG A O 1
ATOM 638 N N . PHE A 1 87 ? 5.420 -15.395 -20.662 1.00 51.12 87 PHE A N 1
ATOM 639 C CA . PHE A 1 87 ? 5.703 -14.092 -20.054 1.00 51.12 87 PHE A CA 1
ATOM 640 C C . PHE A 1 87 ? 6.100 -12.929 -20.998 1.00 51.12 87 PHE A C 1
ATOM 642 O O . PHE A 1 87 ? 5.948 -11.812 -20.550 1.00 51.12 87 PHE A O 1
ATOM 649 N N . GLY A 1 88 ? 6.533 -13.086 -22.262 1.00 50.59 88 GLY A N 1
ATOM 650 C CA . GLY A 1 88 ? 6.710 -11.947 -23.212 1.00 50.59 88 GLY A CA 1
ATOM 651 C C . GLY A 1 88 ? 7.762 -10.861 -22.855 1.00 50.59 88 GLY A C 1
ATOM 652 O O . GLY A 1 88 ? 7.459 -9.832 -22.274 1.00 50.59 88 GLY A O 1
ATOM 653 N N . THR A 1 89 ? 9.022 -11.033 -23.259 1.00 53.50 89 THR A N 1
ATOM 654 C CA . THR A 1 89 ? 10.219 -10.421 -22.629 1.00 53.50 89 THR A CA 1
ATOM 655 C C . THR A 1 89 ? 10.461 -8.908 -22.674 1.00 53.50 89 THR A C 1
ATOM 657 O O . THR A 1 89 ? 11.374 -8.469 -21.979 1.00 53.50 89 THR A O 1
ATOM 660 N N . VAL A 1 90 ? 9.735 -8.110 -23.457 1.00 46.09 90 VAL A N 1
ATOM 661 C CA . VAL A 1 90 ? 10.023 -6.659 -23.543 1.00 46.09 90 VAL A CA 1
ATOM 662 C C . VAL A 1 90 ? 9.193 -5.857 -22.535 1.00 46.09 90 VAL A C 1
ATOM 664 O O . VAL A 1 90 ? 9.752 -4.978 -21.890 1.00 46.09 90 VAL A O 1
ATOM 667 N N . ASP A 1 91 ? 7.939 -6.247 -22.291 1.00 55.31 91 ASP A N 1
ATOM 668 C CA . ASP A 1 91 ? 7.085 -5.629 -21.262 1.00 55.31 91 ASP A CA 1
ATOM 669 C C . ASP A 1 91 ? 7.393 -6.154 -19.845 1.00 55.31 91 ASP A C 1
ATOM 671 O O . ASP A 1 91 ? 7.296 -5.406 -18.881 1.00 55.31 91 ASP A O 1
ATOM 675 N N . ILE A 1 92 ? 7.881 -7.401 -19.695 1.00 57.09 92 ILE A N 1
ATOM 676 C CA . ILE A 1 92 ? 8.217 -7.978 -18.371 1.00 57.09 92 ILE A CA 1
ATOM 677 C C . ILE A 1 92 ? 9.194 -7.102 -17.600 1.00 57.09 92 ILE A C 1
ATOM 679 O O . ILE A 1 92 ? 9.048 -6.944 -16.397 1.00 57.09 92 ILE A O 1
ATOM 683 N N . MET A 1 93 ? 10.263 -6.638 -18.250 1.00 55.41 93 MET A N 1
ATOM 684 C CA . MET A 1 93 ? 11.328 -5.954 -17.521 1.00 55.41 93 MET A CA 1
ATOM 685 C C . MET A 1 93 ? 10.835 -4.600 -17.007 1.00 55.41 93 MET A C 1
ATOM 687 O O . MET A 1 93 ? 11.153 -4.246 -15.881 1.00 55.41 93 MET A O 1
ATOM 691 N N . ASP A 1 94 ? 10.021 -3.896 -17.793 1.00 62.62 94 ASP A N 1
ATOM 692 C CA . ASP A 1 94 ? 9.413 -2.623 -17.398 1.00 62.62 94 ASP A CA 1
ATOM 693 C C . ASP A 1 94 ? 8.358 -2.844 -16.297 1.00 62.62 94 ASP A C 1
ATOM 695 O O . ASP A 1 94 ? 8.447 -2.254 -15.222 1.00 62.62 94 ASP A O 1
ATOM 699 N N . ASP A 1 95 ? 7.461 -3.822 -16.469 1.00 62.53 95 ASP A N 1
ATOM 700 C CA . ASP A 1 95 ? 6.435 -4.182 -15.478 1.00 62.53 95 ASP A CA 1
ATOM 701 C C . ASP A 1 95 ? 7.024 -4.722 -14.158 1.00 62.53 95 ASP A C 1
ATOM 703 O O . ASP A 1 95 ? 6.471 -4.497 -13.075 1.00 62.53 95 ASP A O 1
ATOM 707 N N . LEU A 1 96 ? 8.160 -5.429 -14.216 1.00 63.59 96 LEU A N 1
ATOM 708 C CA . LEU A 1 96 ? 8.902 -5.884 -13.035 1.00 63.59 96 LEU A CA 1
ATOM 709 C C . LEU A 1 96 ? 9.674 -4.748 -12.357 1.00 63.59 96 LEU A C 1
ATOM 711 O O . LEU A 1 96 ? 9.936 -4.835 -11.159 1.00 63.59 96 LEU A O 1
ATOM 715 N N . LEU A 1 97 ? 10.065 -3.695 -13.072 1.00 64.50 97 LEU A N 1
ATOM 716 C CA . LEU A 1 97 ? 10.742 -2.548 -12.461 1.00 64.50 97 LEU A CA 1
ATOM 717 C C . LEU A 1 97 ? 9.740 -1.565 -11.833 1.00 64.50 97 LEU A C 1
ATOM 719 O O . LEU A 1 97 ? 10.046 -0.977 -10.795 1.00 64.50 97 LEU A O 1
ATOM 723 N N . ASP A 1 98 ? 8.519 -1.510 -12.363 1.00 70.62 98 ASP A N 1
ATOM 724 C CA . ASP A 1 98 ? 7.422 -0.633 -11.934 1.00 70.62 98 ASP A CA 1
ATOM 725 C C . ASP A 1 98 ? 6.548 -1.182 -10.784 1.00 70.62 98 ASP A C 1
ATOM 727 O O . ASP A 1 98 ? 5.605 -0.527 -10.321 1.00 70.62 98 ASP A O 1
ATOM 731 N N . HIS A 1 99 ? 6.787 -2.411 -10.319 1.00 80.00 99 HIS A N 1
ATOM 732 C CA . HIS A 1 99 ? 5.952 -3.033 -9.284 1.00 80.00 99 HIS A CA 1
ATOM 733 C C . HIS A 1 99 ? 6.465 -2.801 -7.850 1.00 80.00 99 HIS A C 1
ATOM 735 O O . HIS A 1 99 ? 7.639 -2.543 -7.604 1.00 80.00 99 HIS A O 1
ATOM 741 N N . TRP A 1 100 ? 5.602 -2.984 -6.844 1.00 85.12 100 TRP A N 1
ATOM 742 C CA . TRP A 1 100 ? 5.953 -2.791 -5.423 1.00 85.12 100 TRP A CA 1
ATOM 743 C C . TRP A 1 100 ? 7.140 -3.635 -4.926 1.00 85.12 100 TRP A C 1
ATOM 745 O O . TRP A 1 100 ? 7.713 -3.352 -3.874 1.00 85.12 100 TRP A O 1
ATOM 755 N N . THR A 1 101 ? 7.458 -4.734 -5.608 1.00 79.31 101 THR A N 1
ATOM 756 C CA . THR A 1 101 ? 8.565 -5.640 -5.267 1.00 79.31 101 THR A CA 1
ATOM 757 C C . THR A 1 101 ? 9.879 -5.318 -5.974 1.00 79.31 101 THR A C 1
ATOM 759 O O . THR A 1 101 ? 10.858 -6.019 -5.706 1.00 79.31 101 THR A O 1
ATOM 762 N N . SER A 1 102 ? 9.928 -4.269 -6.803 1.00 81.94 102 SER A N 1
ATOM 763 C CA . SER A 1 102 ? 11.164 -3.855 -7.462 1.00 81.94 102 SER A CA 1
ATOM 764 C C . SER A 1 102 ? 12.129 -3.259 -6.437 1.00 81.94 102 SER A C 1
ATOM 766 O O . SER A 1 102 ? 11.701 -2.739 -5.396 1.00 81.94 102 SER A O 1
ATOM 768 N N . PRO A 1 103 ? 13.446 -3.291 -6.702 1.00 79.31 103 PRO A N 1
ATOM 769 C CA . PRO A 1 103 ? 14.422 -2.618 -5.852 1.00 79.31 103 PRO A CA 1
ATOM 770 C C . PRO A 1 103 ? 14.101 -1.130 -5.647 1.00 79.31 103 PRO A C 1
ATOM 772 O O . PRO A 1 103 ? 14.186 -0.655 -4.512 1.00 79.31 103 PRO A O 1
ATOM 775 N N . HIS A 1 104 ? 13.652 -0.440 -6.702 1.00 83.31 104 HIS A N 1
ATOM 776 C CA . HIS A 1 104 ? 13.319 0.989 -6.692 1.00 83.31 104 HIS A CA 1
ATOM 777 C C . HIS A 1 104 ? 12.159 1.320 -5.744 1.00 83.31 104 HIS A C 1
ATOM 779 O O . HIS A 1 104 ? 12.225 2.297 -5.002 1.00 83.31 104 HIS A O 1
ATOM 785 N N . HIS A 1 105 ? 11.139 0.461 -5.672 1.00 88.25 105 HIS A N 1
ATOM 786 C CA . HIS A 1 105 ? 9.952 0.704 -4.842 1.00 88.25 105 HIS A CA 1
ATOM 787 C C . HIS A 1 105 ? 9.967 -0.033 -3.497 1.00 88.25 105 HIS A C 1
ATOM 789 O O . HIS A 1 105 ? 9.087 0.165 -2.655 1.00 88.25 105 HIS A O 1
ATOM 795 N N . SER A 1 106 ? 10.981 -0.866 -3.244 1.00 87.62 106 SER A N 1
ATOM 796 C CA . SER A 1 106 ? 11.088 -1.672 -2.022 1.00 87.62 106 SER A CA 1
ATOM 797 C C . SER A 1 106 ? 11.077 -0.829 -0.736 1.00 87.62 106 SER A C 1
ATOM 799 O O . SER A 1 106 ? 10.450 -1.217 0.258 1.00 87.62 106 SER A O 1
ATOM 801 N N . GLY A 1 107 ? 11.716 0.346 -0.762 1.00 90.62 107 GLY A N 1
ATOM 802 C CA . GLY A 1 107 ? 11.731 1.294 0.352 1.00 90.62 107 GLY A CA 1
ATOM 803 C C . GLY A 1 107 ? 10.354 1.901 0.623 1.00 90.62 107 GLY A C 1
ATOM 804 O O . GLY A 1 107 ? 9.892 1.908 1.767 1.00 90.62 107 GLY A O 1
ATOM 805 N N . GLU A 1 108 ? 9.663 2.339 -0.429 1.00 92.75 108 GLU A N 1
ATOM 806 C CA . GLU A 1 108 ? 8.310 2.894 -0.340 1.00 92.75 108 GLU A CA 1
ATOM 807 C C . GLU A 1 108 ? 7.298 1.843 0.134 1.00 92.75 108 GLU A C 1
ATOM 809 O O . GLU A 1 108 ? 6.526 2.085 1.067 1.00 92.75 108 GLU A O 1
ATOM 814 N N . LYS A 1 109 ? 7.361 0.626 -0.418 1.00 92.38 109 LYS A N 1
ATOM 815 C CA . LYS A 1 109 ? 6.568 -0.519 0.045 1.00 92.38 109 LYS A CA 1
ATOM 816 C C . LYS A 1 109 ? 6.762 -0.764 1.539 1.00 92.38 109 LYS A C 1
ATOM 818 O O . LYS A 1 109 ? 5.795 -0.989 2.271 1.00 92.38 109 LYS A O 1
ATOM 823 N N . LEU A 1 110 ? 8.012 -0.757 2.005 1.00 91.69 110 LEU A N 1
ATOM 824 C CA . LEU A 1 110 ? 8.324 -0.968 3.415 1.00 91.69 110 LEU A CA 1
ATOM 825 C C . LEU A 1 110 ? 7.738 0.150 4.286 1.00 91.69 110 LEU A C 1
ATOM 827 O O . LEU A 1 110 ? 7.186 -0.143 5.349 1.00 91.69 110 LEU A O 1
ATOM 831 N N . ALA A 1 111 ? 7.818 1.404 3.836 1.00 92.00 111 ALA A N 1
ATOM 832 C CA . ALA A 1 111 ? 7.213 2.543 4.520 1.00 92.00 111 ALA A CA 1
ATOM 833 C C . ALA A 1 111 ? 5.685 2.398 4.619 1.00 92.00 111 ALA A C 1
ATOM 835 O O . ALA A 1 111 ? 5.139 2.529 5.716 1.00 92.00 111 ALA A O 1
ATOM 836 N N . MET A 1 112 ? 5.012 2.017 3.525 1.00 92.94 112 MET A N 1
ATOM 837 C CA . MET A 1 112 ? 3.575 1.720 3.513 1.00 92.94 112 MET A CA 1
ATOM 838 C C . MET A 1 112 ? 3.210 0.646 4.541 1.00 92.94 112 MET A C 1
ATOM 840 O O . MET A 1 112 ? 2.310 0.837 5.361 1.00 92.94 112 MET A O 1
ATOM 844 N N . VAL A 1 113 ? 3.902 -0.497 4.509 1.00 92.94 113 VAL A N 1
ATOM 845 C CA . VAL A 1 113 ? 3.612 -1.620 5.411 1.00 92.94 113 VAL A CA 1
ATOM 846 C C . VAL A 1 113 ? 3.832 -1.210 6.867 1.00 92.94 113 VAL A C 1
ATOM 848 O O . VAL A 1 113 ? 2.985 -1.507 7.710 1.00 92.94 113 VAL A O 1
ATOM 851 N N . ARG A 1 114 ? 4.916 -0.485 7.171 1.00 92.75 114 ARG A N 1
ATOM 852 C CA . ARG A 1 114 ? 5.207 0.017 8.524 1.00 92.75 114 ARG A CA 1
ATOM 853 C C . ARG A 1 114 ? 4.171 1.024 9.010 1.00 92.75 114 ARG A C 1
ATOM 855 O O . ARG A 1 114 ? 3.752 0.934 10.161 1.00 92.75 114 ARG A O 1
ATOM 862 N N . LEU A 1 115 ? 3.726 1.932 8.144 1.00 91.50 115 LEU A N 1
ATOM 863 C CA . LEU A 1 115 ? 2.645 2.862 8.456 1.00 91.50 115 LEU A CA 1
ATOM 864 C C . LEU A 1 115 ? 1.356 2.107 8.800 1.00 91.50 115 LEU A C 1
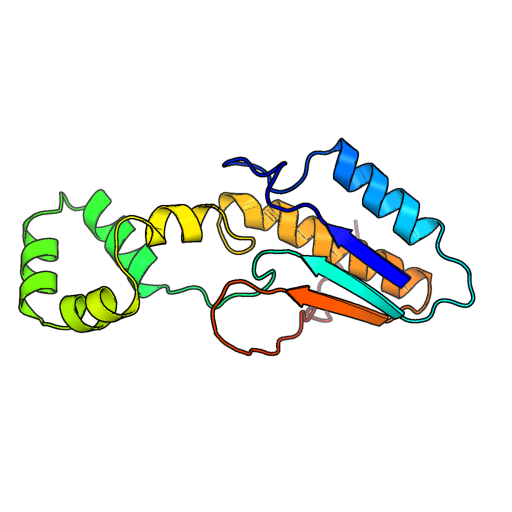ATOM 866 O O . LEU A 1 115 ? 0.733 2.351 9.829 1.00 91.50 115 LEU A O 1
ATOM 870 N N . MET A 1 116 ? 0.963 1.139 7.974 1.00 92.94 116 MET A N 1
ATOM 871 C CA . MET A 1 116 ? -0.244 0.361 8.249 1.00 92.94 116 MET A CA 1
ATOM 872 C C . MET A 1 116 ? -0.119 -0.459 9.538 1.00 92.94 116 MET A C 1
ATOM 874 O O . MET A 1 116 ? -1.088 -0.574 10.287 1.00 92.94 116 MET A O 1
ATOM 878 N N . GLN A 1 117 ? 1.071 -0.986 9.836 1.00 92.88 117 GLN A N 1
ATOM 879 C CA . GLN A 1 117 ? 1.354 -1.675 11.096 1.00 92.88 117 GLN A CA 1
ATOM 880 C C . GLN A 1 117 ? 1.276 -0.740 12.309 1.00 92.88 117 GLN A C 1
ATOM 882 O O . GLN A 1 117 ? 0.713 -1.139 13.328 1.00 92.88 117 GLN A O 1
ATOM 887 N N . SER A 1 118 ? 1.801 0.487 12.218 1.00 91.31 118 SER A N 1
ATOM 888 C CA . SER A 1 118 ? 1.763 1.446 13.329 1.00 91.31 118 SER A CA 1
ATOM 889 C C . SER A 1 118 ? 0.331 1.869 13.647 1.00 91.31 118 SER A C 1
ATOM 891 O O . SER A 1 118 ? -0.072 1.839 14.810 1.00 91.31 118 SER A O 1
ATOM 893 N N . VAL A 1 119 ? -0.480 2.152 12.623 1.00 89.31 119 VAL A N 1
ATOM 894 C CA . VAL A 1 119 ? -1.907 2.454 12.794 1.00 89.31 119 VAL A CA 1
ATOM 895 C C . VAL A 1 119 ? -2.647 1.236 13.353 1.00 89.31 119 VAL A C 1
ATOM 897 O O . VAL A 1 119 ? -3.432 1.376 14.292 1.00 89.31 119 VAL A O 1
ATOM 900 N N . ALA A 1 120 ? -2.393 0.039 12.815 1.00 91.50 120 ALA A N 1
ATOM 901 C CA . ALA A 1 120 ? -3.004 -1.195 13.305 1.00 91.50 120 ALA A CA 1
ATOM 902 C C . ALA A 1 120 ? -2.723 -1.423 14.795 1.00 91.50 120 ALA A C 1
ATOM 904 O O . ALA A 1 120 ? -3.650 -1.729 15.544 1.00 91.50 120 ALA A O 1
ATOM 905 N N . ALA A 1 121 ? -1.478 -1.209 15.229 1.00 91.00 121 ALA A N 1
ATOM 906 C CA . ALA A 1 121 ? -1.071 -1.333 16.623 1.00 91.00 121 ALA A CA 1
ATOM 907 C C . ALA A 1 121 ? -1.700 -0.251 17.514 1.00 91.00 121 ALA A C 1
ATOM 909 O O . ALA A 1 121 ? -2.247 -0.575 18.565 1.00 91.00 121 ALA A O 1
ATOM 910 N N . ALA A 1 122 ? -1.678 1.013 17.083 1.00 90.00 122 ALA A N 1
ATOM 911 C CA . ALA A 1 122 ? -2.199 2.135 17.865 1.00 90.00 122 ALA A CA 1
ATOM 912 C C . ALA A 1 122 ? -3.722 2.078 18.062 1.00 90.00 122 ALA A C 1
ATOM 914 O O . ALA A 1 122 ? -4.240 2.554 19.069 1.00 90.00 122 ALA A O 1
ATOM 915 N N . ARG A 1 123 ? -4.449 1.513 17.092 1.00 88.94 123 ARG A N 1
ATOM 916 C CA . ARG A 1 123 ? -5.918 1.550 17.050 1.00 88.94 123 ARG A CA 1
ATOM 917 C C . ARG A 1 123 ? -6.597 0.186 17.169 1.00 88.94 123 ARG A C 1
ATOM 919 O O . ARG A 1 123 ? -7.822 0.121 17.117 1.00 88.94 123 ARG A O 1
ATOM 926 N N . GLY A 1 124 ? -5.833 -0.899 17.275 1.00 90.75 124 GLY A N 1
ATOM 927 C CA . GLY A 1 124 ? -6.378 -2.259 17.264 1.00 90.75 12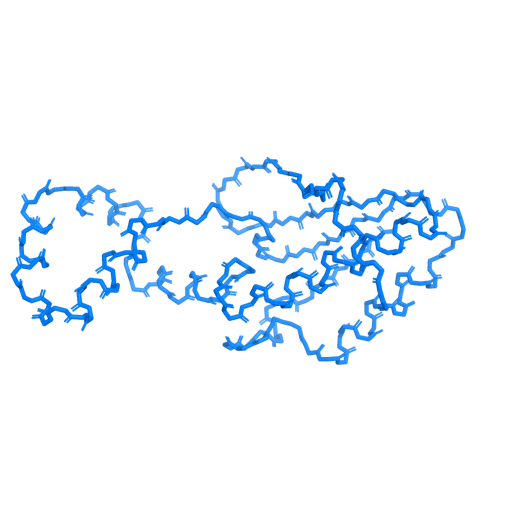4 GLY A CA 1
ATOM 928 C C . GLY A 1 124 ? -7.087 -2.614 15.951 1.00 90.75 124 GLY A C 1
ATOM 929 O O . GLY A 1 124 ? -8.099 -3.317 15.964 1.00 90.75 124 GLY A O 1
ATOM 930 N N . LEU A 1 125 ? -6.596 -2.103 14.815 1.00 92.50 125 LEU A N 1
ATOM 931 C CA . LEU A 1 125 ? -7.187 -2.366 13.499 1.00 92.50 125 LEU A CA 1
ATOM 932 C C . LEU A 1 125 ? -6.606 -3.629 12.872 1.00 92.50 125 LEU A C 1
ATOM 934 O O . LEU A 1 125 ? -5.419 -3.922 12.991 1.00 92.50 125 LEU A O 1
ATOM 938 N N . ARG A 1 126 ? -7.431 -4.327 12.093 1.00 95.19 126 ARG A N 1
ATOM 939 C CA . ARG A 1 126 ? -6.944 -5.264 11.074 1.00 95.19 126 ARG A CA 1
ATOM 940 C C . ARG A 1 126 ? -6.668 -4.512 9.778 1.00 95.19 126 ARG A C 1
ATOM 942 O O . ARG A 1 126 ? -7.441 -3.624 9.417 1.00 95.19 126 ARG A O 1
ATOM 949 N N . VAL A 1 127 ? -5.619 -4.902 9.062 1.00 95.62 127 VAL A N 1
ATOM 950 C CA . VAL A 1 127 ? -5.305 -4.365 7.732 1.00 95.62 127 VAL A CA 1
ATOM 951 C C . VAL A 1 127 ? -5.253 -5.508 6.728 1.00 95.62 127 VAL A C 1
ATOM 953 O O . VAL A 1 127 ? -4.614 -6.529 6.978 1.00 95.62 127 VAL A O 1
ATOM 956 N N . THR A 1 128 ? -5.920 -5.326 5.591 1.00 96.06 128 THR A N 1
ATOM 957 C CA . THR A 1 128 ? -5.847 -6.233 4.442 1.00 96.06 128 THR A CA 1
ATOM 958 C C . THR A 1 128 ? -5.472 -5.434 3.207 1.00 96.06 128 THR A C 1
ATOM 960 O O . THR A 1 128 ? -6.104 -4.422 2.920 1.00 96.06 128 THR A O 1
ATOM 963 N N . PHE A 1 129 ? -4.468 -5.905 2.475 1.00 94.81 129 PHE A N 1
ATOM 964 C CA . PHE A 1 129 ? -4.164 -5.399 1.142 1.00 94.81 129 PHE A CA 1
ATOM 965 C C . PHE A 1 129 ? -4.950 -6.217 0.118 1.00 94.81 129 PHE A C 1
ATOM 967 O O . PHE A 1 129 ? -4.927 -7.447 0.173 1.00 94.81 129 PHE A O 1
ATOM 974 N N . LEU A 1 130 ? -5.640 -5.539 -0.793 1.00 94.31 130 LEU A N 1
ATOM 975 C CA . LEU A 1 130 ? -6.312 -6.139 -1.941 1.00 94.31 130 LEU A CA 1
ATOM 976 C C . LEU A 1 130 ? -5.664 -5.577 -3.207 1.00 94.31 130 LEU A C 1
ATOM 978 O O . LEU A 1 130 ? -5.525 -4.363 -3.329 1.00 94.31 130 LEU A O 1
ATOM 982 N N . CYS A 1 131 ? -5.216 -6.456 -4.102 1.00 90.31 131 CYS A N 1
ATOM 983 C CA . CYS A 1 131 ? -4.475 -6.077 -5.307 1.00 90.31 131 CYS A CA 1
ATOM 984 C C . CYS A 1 131 ? -4.936 -6.913 -6.511 1.00 90.31 131 CYS A C 1
ATOM 986 O O . CYS A 1 131 ? -5.376 -8.049 -6.316 1.00 90.31 131 CYS A O 1
ATOM 988 N N . GLY A 1 132 ? -4.823 -6.358 -7.722 1.00 83.50 132 GLY A N 1
ATOM 989 C CA . GLY A 1 132 ? -5.148 -7.021 -8.994 1.00 83.50 132 GLY A CA 1
ATOM 990 C C . GLY A 1 132 ? -3.924 -7.221 -9.896 1.00 83.50 132 GLY A C 1
ATOM 991 O O . GLY A 1 132 ? -2.814 -7.333 -9.385 1.00 83.50 132 GLY A O 1
ATOM 992 N N . ASP A 1 133 ? -4.145 -7.254 -11.216 1.00 82.12 133 ASP A N 1
ATOM 993 C CA . ASP A 1 133 ? -3.140 -7.227 -12.305 1.00 82.12 133 ASP A CA 1
ATOM 994 C C . ASP A 1 133 ? -2.457 -8.562 -12.674 1.00 82.12 133 ASP A C 1
ATOM 996 O O . ASP A 1 133 ? -2.422 -8.931 -13.841 1.00 82.12 133 ASP A O 1
ATOM 1000 N N . ALA A 1 134 ? -2.041 -9.388 -11.711 1.00 73.06 134 ALA A N 1
ATOM 1001 C CA . ALA A 1 134 ? -1.208 -10.575 -11.984 1.00 73.06 134 ALA A CA 1
ATOM 1002 C C . ALA A 1 134 ? -1.878 -11.768 -12.723 1.00 73.06 134 ALA A C 1
ATOM 1004 O O . ALA A 1 134 ? -1.284 -12.844 -12.802 1.00 73.06 134 ALA A O 1
ATOM 1005 N N . HIS A 1 135 ? -3.123 -11.635 -13.204 1.00 78.12 135 HIS A N 1
ATOM 1006 C CA . HIS A 1 135 ? -3.918 -12.705 -13.847 1.00 78.12 135 HIS A CA 1
ATOM 1007 C C . HIS A 1 135 ? -3.956 -14.047 -13.077 1.00 78.12 135 HIS A C 1
ATOM 1009 O O . HIS A 1 135 ? -4.209 -15.111 -13.642 1.00 78.12 135 HIS A O 1
ATOM 1015 N N . LEU A 1 136 ? -3.721 -14.002 -11.765 1.00 79.31 136 LEU A N 1
ATOM 1016 C CA . LEU A 1 136 ? -3.703 -15.147 -10.863 1.00 79.31 136 LEU A CA 1
ATOM 1017 C C . LEU A 1 136 ? -4.262 -14.742 -9.498 1.00 79.31 136 LEU A C 1
ATOM 1019 O O . LEU A 1 136 ? -4.219 -13.573 -9.116 1.00 79.31 136 LEU A O 1
ATOM 1023 N N . ALA A 1 137 ? -4.774 -15.719 -8.750 1.00 83.44 137 ALA A N 1
ATOM 1024 C CA . ALA A 1 137 ? -5.235 -15.519 -7.381 1.00 83.44 137 ALA A CA 1
ATOM 1025 C C . ALA A 1 137 ? -4.174 -16.005 -6.386 1.00 83.44 137 ALA A C 1
ATOM 1027 O O . ALA A 1 137 ? -3.755 -17.162 -6.425 1.00 83.44 137 ALA A O 1
ATOM 1028 N N . THR A 1 138 ? -3.778 -15.134 -5.461 1.00 84.44 138 THR A N 1
ATOM 1029 C CA . THR A 1 138 ? -2.811 -15.445 -4.398 1.00 84.44 138 THR A CA 1
ATOM 1030 C C . THR A 1 138 ? -3.227 -14.832 -3.073 1.00 84.44 138 THR A C 1
ATOM 1032 O O . THR A 1 138 ? -3.855 -13.776 -3.027 1.00 84.44 138 THR A O 1
ATOM 1035 N N . VAL A 1 139 ? -2.820 -15.480 -1.982 1.00 90.56 139 VAL A N 1
ATOM 1036 C CA . VAL A 1 139 ? -2.936 -14.956 -0.620 1.00 90.56 139 VAL A CA 1
ATOM 1037 C C . VAL A 1 139 ? -1.567 -14.984 0.045 1.00 90.56 139 VAL A C 1
ATOM 1039 O O . VAL A 1 139 ? -0.815 -15.948 -0.082 1.00 90.56 139 VAL A O 1
ATOM 1042 N N . GLY A 1 140 ? -1.242 -13.913 0.760 1.00 89.69 140 GLY A N 1
ATOM 1043 C CA . GLY A 1 140 ? 0.025 -13.762 1.459 1.00 89.69 140 GLY A CA 1
ATOM 1044 C C . GLY A 1 140 ? -0.143 -12.934 2.724 1.00 89.69 140 GLY A C 1
ATOM 1045 O O . GLY A 1 140 ? -1.157 -12.265 2.921 1.00 89.69 140 GLY A O 1
ATOM 1046 N N . ALA A 1 141 ? 0.852 -12.993 3.606 1.00 90.69 141 ALA A N 1
ATOM 1047 C CA . ALA A 1 141 ? 0.844 -12.247 4.856 1.00 90.69 141 ALA A CA 1
ATOM 1048 C C . ALA A 1 141 ? 2.222 -11.648 5.133 1.00 90.69 141 ALA A C 1
ATOM 1050 O O . ALA A 1 141 ? 3.230 -12.356 5.136 1.00 90.69 141 ALA A O 1
ATOM 1051 N N . PHE A 1 142 ? 2.256 -10.349 5.430 1.00 89.69 142 PHE A N 1
ATOM 1052 C CA . PHE A 1 142 ? 3.447 -9.715 5.983 1.00 89.69 142 PHE A CA 1
ATOM 1053 C C . PHE A 1 142 ? 3.652 -10.182 7.423 1.00 89.69 142 PHE A C 1
ATOM 1055 O O . PHE A 1 142 ? 2.733 -10.137 8.242 1.00 89.69 142 PHE A O 1
ATOM 1062 N N . ARG A 1 143 ? 4.872 -10.622 7.738 1.00 87.44 143 ARG A N 1
ATOM 1063 C CA . ARG A 1 143 ? 5.261 -11.035 9.087 1.00 87.44 143 ARG A CA 1
ATOM 1064 C C . ARG A 1 143 ? 6.452 -10.211 9.543 1.00 87.44 143 ARG A C 1
ATOM 1066 O O . ARG A 1 143 ? 7.463 -10.148 8.855 1.00 87.44 143 ARG A O 1
ATOM 1073 N N . THR A 1 144 ? 6.341 -9.628 10.729 1.00 85.38 144 THR A N 1
ATOM 1074 C CA . THR A 1 144 ? 7.474 -9.000 11.412 1.00 85.38 144 THR A CA 1
ATOM 1075 C C . THR A 1 144 ? 8.125 -10.043 12.312 1.00 85.38 144 THR A C 1
ATOM 1077 O O . THR A 1 144 ? 7.438 -10.717 13.085 1.00 85.38 144 THR A O 1
ATOM 1080 N N . ARG A 1 145 ? 9.448 -10.202 12.221 1.00 81.69 145 ARG A N 1
ATOM 1081 C CA . ARG A 1 145 ? 10.193 -11.099 13.111 1.00 81.69 145 ARG A CA 1
ATOM 1082 C C . ARG A 1 145 ? 10.120 -10.531 14.532 1.00 81.69 145 ARG A C 1
ATOM 1084 O O . ARG A 1 145 ? 10.568 -9.416 14.776 1.00 81.69 145 ARG A O 1
ATOM 1091 N N . ARG A 1 146 ? 9.535 -11.274 15.475 1.00 63.38 146 ARG A N 1
ATOM 1092 C CA . ARG A 1 146 ? 9.581 -10.893 16.895 1.00 63.38 146 ARG A CA 1
ATOM 1093 C C . ARG A 1 146 ? 11.029 -11.044 17.375 1.00 63.38 146 ARG A C 1
ATOM 1095 O O . ARG A 1 146 ? 11.556 -12.150 17.307 1.00 63.38 146 ARG A O 1
ATOM 1102 N N . GLY A 1 147 ? 11.664 -9.948 17.803 1.00 58.22 147 GLY A N 1
ATOM 1103 C CA . GLY A 1 147 ? 12.993 -9.985 18.434 1.00 58.22 147 GLY A CA 1
ATOM 1104 C C . GLY A 1 147 ? 14.011 -8.914 18.022 1.00 58.22 147 GLY A C 1
ATOM 1105 O O . GLY A 1 147 ? 15.047 -8.837 18.663 1.00 58.22 147 GLY A O 1
ATOM 1106 N N . SER A 1 148 ? 13.755 -8.066 17.019 1.00 49.81 148 SER A N 1
ATOM 1107 C CA . SER A 1 148 ? 14.642 -6.932 16.692 1.00 49.81 148 SER A CA 1
ATOM 1108 C C . SER A 1 148 ? 13.968 -5.598 17.013 1.00 49.81 148 SER A C 1
ATOM 1110 O O . SER A 1 148 ? 13.662 -4.805 16.125 1.00 49.81 148 SER A O 1
ATOM 1112 N N . VAL A 1 149 ? 13.694 -5.372 18.296 1.00 49.09 149 VAL A N 1
ATOM 1113 C CA . VAL A 1 149 ? 13.657 -4.010 18.833 1.00 49.09 149 VAL A CA 1
ATOM 1114 C C . VAL A 1 149 ? 15.067 -3.764 19.351 1.00 49.09 149 VAL A C 1
ATOM 1116 O O . VAL A 1 149 ? 15.369 -4.066 20.500 1.00 49.09 149 VAL A O 1
ATOM 1119 N N . SER A 1 150 ? 15.967 -3.299 18.484 1.00 39.31 150 SER A N 1
ATOM 1120 C CA . SER A 1 150 ? 17.117 -2.547 18.977 1.00 39.31 150 SER A CA 1
ATOM 1121 C C . SER A 1 150 ? 16.576 -1.168 19.321 1.00 39.31 150 SER A C 1
ATOM 1123 O O . SER A 1 150 ? 16.266 -0.382 18.426 1.00 39.31 150 SER A O 1
ATOM 1125 N N . GLY A 1 151 ? 16.363 -0.929 20.611 1.00 43.88 151 GLY A N 1
ATOM 1126 C CA . GLY A 1 151 ? 16.188 0.424 21.105 1.00 43.88 151 GLY A CA 1
ATOM 1127 C C . GLY A 1 151 ? 17.456 1.232 20.846 1.00 43.88 151 GLY A C 1
ATOM 1128 O O . GLY A 1 151 ? 18.558 0.726 21.060 1.00 43.88 151 GLY A O 1
ATOM 1129 N N . ALA A 1 152 ? 17.264 2.452 20.361 1.00 34.03 152 ALA A N 1
ATOM 1130 C CA . ALA A 1 152 ? 18.035 3.655 20.655 1.00 34.03 152 ALA A CA 1
ATOM 1131 C C . ALA A 1 152 ? 17.235 4.836 20.094 1.00 34.03 152 ALA A C 1
ATOM 1133 O O . ALA A 1 152 ? 16.884 4.773 18.893 1.00 34.03 152 ALA A O 1
#

Radius of gyration: 19.21 Å; chains: 1; bounding box: 46×40×48 Å

Organism: NCBI:txid1034604

Foldseek 3Di:
DEAEDPQDPQFDLQERHDPVVVVVSLVVLVPDDLPAAEYEYEDAADLDDDDPVVVVVLVVCCVVPVNDPVVVVVVVVCVCVVCCVVQPPPVNVVSQSRGCPHPSNVVVSVVVVVSVVVSCVVSVHHYHYDYDDPPDDDDDDDDDDPDPPPDD

InterPro domains:
  IPR038607 PhoD-like superfamily [G3DSA:3.60.21.70] (1-151)
  IPR043904 PhoD-like phosphatase [PF19050] (59-140)